Protein AF-A0AAE1DIX8-F1 (afdb_monomer_lite)

Foldseek 3Di:
DAWDDDPPDPDGDPDQPPDPDPVVDDPVVVVVSVVVCCCVVPNLLQHWGKGKWWDDDVQAATQWIKIWIRHNPDDIDIDIDGPGGGHGSVVSRVVNVVVVVVVVVVVPDPDPPDDD

Secondary structure (DSSP, 8-state):
-PPP--SSS-------TT-S-GGGS-HHHHHHHHHHHHHHHS-TTTS-EEEEEEEEETTTEEEEEEEEEE-SSS--EEEEE---SS--HHHHHHHHHHHHHHHHHHHHSPP-----

Radius of gyration: 17.52 Å; chains: 1; bounding box: 30×43×48 Å

Sequence (116 aa):
MIILLSVRRFEVSTKIPGIHSEADHPPYTLKGLTLETFDHEYPKCSWIHIFTDGSAEKAVKNEGSGMIAMHPSEAAFSKARPVGVQNTNFKAEMDAFGSFWQLNTLRQMPSNSTVQ

pLDDT: mean 74.43, std 15.47, range [36.5, 89.75]

Organism: NCBI:txid231223

Structure (mmCIF, N/CA/C/O backbone):
data_AF-A0AAE1DIX8-F1
#
_entry.id   AF-A0AAE1DIX8-F1
#
loop_
_atom_site.group_PDB
_atom_site.id
_atom_site.type_symbol
_atom_site.label_atom_id
_atom_site.label_alt_id
_atom_site.label_comp_id
_atom_site.label_asym_id
_atom_site.label_entity_id
_atom_site.label_seq_id
_atom_site.pdbx_PDB_ins_code
_atom_site.Cartn_x
_atom_site.Cartn_y
_atom_site.Cartn_z
_atom_site.occupancy
_atom_site.B_iso_or_equiv
_atom_site.auth_seq_id
_atom_site.auth_comp_id
_atom_site.auth_asym_id
_atom_site.auth_atom_id
_atom_site.pdbx_PDB_model_num
ATOM 1 N N . MET A 1 1 ? 3.624 1.373 -7.655 1.00 36.50 1 MET A N 1
ATOM 2 C CA . MET A 1 1 ? 4.338 0.631 -6.596 1.00 36.50 1 MET A CA 1
ATOM 3 C C . MET A 1 1 ? 3.383 0.531 -5.418 1.00 36.50 1 MET A C 1
ATOM 5 O O . MET A 1 1 ? 2.834 1.554 -5.045 1.00 36.50 1 MET A O 1
ATOM 9 N N . ILE A 1 2 ? 3.082 -0.668 -4.917 1.00 37.91 2 ILE A N 1
ATOM 10 C CA . ILE A 1 2 ? 2.188 -0.838 -3.759 1.00 37.91 2 ILE A CA 1
ATOM 11 C C . ILE A 1 2 ? 3.086 -1.082 -2.549 1.00 37.91 2 ILE A C 1
ATOM 13 O O . ILE A 1 2 ? 3.845 -2.046 -2.545 1.00 37.91 2 ILE A O 1
ATOM 17 N N . ILE A 1 3 ? 3.038 -0.190 -1.561 1.00 43.12 3 ILE A N 1
ATOM 18 C CA . ILE A 1 3 ? 3.795 -0.322 -0.312 1.00 43.12 3 ILE A CA 1
ATOM 19 C C . ILE A 1 3 ? 2.825 -0.804 0.773 1.00 43.12 3 ILE A C 1
ATOM 21 O O . ILE A 1 3 ? 1.844 -0.129 1.073 1.00 43.12 3 ILE A O 1
ATOM 25 N N . LEU A 1 4 ? 3.098 -1.975 1.352 1.00 42.94 4 LEU A N 1
ATOM 26 C CA . LEU A 1 4 ? 2.357 -2.549 2.481 1.00 42.94 4 LEU A CA 1
ATOM 27 C C . LEU A 1 4 ? 3.088 -2.253 3.794 1.00 42.94 4 LEU A C 1
ATOM 29 O O . LEU A 1 4 ? 4.289 -2.494 3.896 1.00 42.94 4 LEU A O 1
ATOM 33 N N . LEU A 1 5 ? 2.379 -1.714 4.794 1.00 41.97 5 LEU A N 1
ATOM 34 C CA . LEU A 1 5 ? 2.963 -1.266 6.067 1.00 41.97 5 LEU A CA 1
ATOM 35 C C . LEU A 1 5 ? 2.243 -1.909 7.264 1.00 41.97 5 LEU A C 1
ATOM 37 O O . LEU A 1 5 ? 1.070 -1.645 7.507 1.00 41.97 5 LEU A O 1
ATOM 41 N N . SER A 1 6 ? 2.976 -2.726 8.031 1.00 37.69 6 SER A N 1
ATOM 42 C CA . SER A 1 6 ? 2.559 -3.319 9.311 1.00 37.69 6 SER A CA 1
ATOM 43 C C . SER A 1 6 ? 3.257 -2.619 10.480 1.00 37.69 6 SER A C 1
ATOM 45 O O . SER A 1 6 ? 4.482 -2.502 10.485 1.00 37.69 6 SER A O 1
ATOM 47 N N . VAL A 1 7 ? 2.511 -2.157 11.493 1.00 47.56 7 VAL A N 1
ATOM 48 C CA . VAL A 1 7 ? 3.073 -1.422 12.645 1.00 47.56 7 VAL A CA 1
ATOM 49 C C . VAL A 1 7 ? 3.004 -2.261 13.924 1.00 47.56 7 VAL A C 1
ATOM 51 O O . VAL A 1 7 ? 2.073 -2.147 14.713 1.00 47.56 7 VAL A O 1
ATOM 54 N N . ARG A 1 8 ? 4.047 -3.078 14.118 1.00 39.19 8 ARG A N 1
ATOM 55 C CA . ARG A 1 8 ? 4.697 -3.431 15.412 1.00 39.19 8 ARG A CA 1
ATOM 56 C C . ARG A 1 8 ? 6.142 -3.920 15.208 1.00 39.19 8 ARG A C 1
ATOM 58 O O . ARG A 1 8 ? 6.930 -3.911 16.149 1.00 39.19 8 ARG A O 1
ATOM 65 N N . ARG A 1 9 ? 6.509 -4.282 13.975 1.00 41.44 9 ARG A N 1
ATOM 66 C CA . ARG A 1 9 ? 7.865 -4.602 13.515 1.00 41.44 9 ARG A CA 1
ATOM 67 C C . ARG A 1 9 ? 7.934 -4.195 12.039 1.00 41.44 9 ARG A C 1
ATOM 69 O O . ARG A 1 9 ? 7.050 -4.577 11.282 1.00 41.44 9 ARG A O 1
ATOM 76 N N . PHE A 1 10 ? 8.914 -3.379 11.650 1.00 52.16 10 PHE A N 1
ATOM 77 C CA . PHE A 1 10 ? 9.101 -2.983 10.250 1.00 52.16 10 PHE A CA 1
ATOM 78 C C . PHE A 1 10 ? 9.684 -4.163 9.475 1.00 52.16 10 PHE A C 1
ATOM 80 O O . PHE A 1 10 ? 10.900 -4.325 9.406 1.00 52.16 10 PHE A O 1
ATOM 87 N N . GLU A 1 11 ? 8.814 -5.001 8.926 1.00 56.78 11 GLU A N 1
ATOM 88 C CA . GLU A 1 11 ? 9.202 -6.046 7.988 1.00 56.78 11 GLU A CA 1
ATOM 89 C C . GLU A 1 11 ? 8.506 -5.758 6.661 1.00 56.78 11 GLU A C 1
ATOM 91 O O . GLU A 1 11 ? 7.298 -5.927 6.510 1.00 56.78 11 GLU A O 1
ATOM 96 N N . VAL A 1 12 ? 9.275 -5.208 5.722 1.00 61.69 12 VAL A N 1
ATOM 97 C CA . VAL A 1 12 ? 8.808 -4.979 4.357 1.00 61.69 12 VAL A CA 1
ATOM 98 C C . VAL A 1 12 ? 8.989 -6.294 3.613 1.00 61.69 12 VAL A C 1
ATOM 100 O O . VAL A 1 12 ? 10.113 -6.655 3.261 1.00 61.69 12 VAL A O 1
ATOM 103 N N . SER A 1 13 ? 7.893 -7.020 3.396 1.00 71.38 13 SER A N 1
ATOM 104 C CA . SER A 1 13 ? 7.910 -8.178 2.506 1.00 71.38 13 SER A CA 1
ATOM 105 C C . SER A 1 13 ? 7.758 -7.706 1.065 1.00 71.38 13 SER A C 1
ATOM 107 O O . SER A 1 13 ? 6.758 -7.097 0.695 1.00 71.38 13 SER A O 1
ATOM 109 N N . THR A 1 14 ? 8.771 -7.979 0.247 1.00 74.00 14 THR A N 1
ATOM 110 C CA . THR A 1 14 ? 8.748 -7.741 -1.205 1.00 74.00 14 THR A CA 1
ATOM 111 C C . THR A 1 14 ? 8.623 -9.040 -1.996 1.00 74.00 14 THR A C 1
ATOM 113 O O . THR A 1 14 ? 8.819 -9.045 -3.209 1.00 74.00 14 THR A O 1
ATOM 116 N N . LYS A 1 15 ? 8.349 -10.159 -1.314 1.00 78.88 15 LYS A N 1
ATOM 117 C CA . LYS A 1 15 ? 8.354 -11.497 -1.904 1.00 78.88 15 LYS A CA 1
ATOM 118 C C . LYS A 1 15 ? 6.971 -12.114 -1.821 1.00 78.88 15 LYS A C 1
ATOM 120 O O . LYS A 1 15 ? 6.321 -12.042 -0.785 1.00 78.88 15 LYS A O 1
ATOM 125 N N . ILE A 1 16 ? 6.577 -12.773 -2.903 1.00 80.75 16 ILE A N 1
ATOM 126 C CA . ILE A 1 16 ? 5.393 -13.624 -2.942 1.00 80.75 16 ILE A CA 1
ATOM 127 C C . ILE A 1 16 ? 5.863 -15.071 -2.768 1.00 80.75 16 ILE A C 1
ATOM 129 O O . ILE A 1 16 ? 6.761 -15.497 -3.506 1.00 80.75 16 ILE A O 1
ATOM 133 N N . PRO A 1 17 ? 5.314 -15.831 -1.805 1.00 80.56 17 PRO A N 1
ATOM 134 C CA . PRO A 1 17 ? 5.660 -17.235 -1.632 1.00 80.56 17 PRO A CA 1
ATOM 135 C C . PRO A 1 17 ? 5.507 -18.021 -2.942 1.00 80.56 17 PRO A C 1
ATOM 137 O O . PRO A 1 17 ? 4.495 -17.922 -3.627 1.00 80.56 17 PRO A O 1
ATOM 140 N N . GLY A 1 18 ? 6.528 -18.801 -3.302 1.00 76.56 18 GLY A N 1
ATOM 141 C CA . GLY A 1 18 ? 6.514 -19.639 -4.507 1.00 76.56 18 GLY A CA 1
ATOM 142 C C . GLY A 1 18 ? 6.906 -18.941 -5.814 1.00 76.56 18 GLY A C 1
ATOM 143 O O . GLY A 1 18 ? 7.046 -19.629 -6.821 1.00 76.56 18 GLY A O 1
ATOM 144 N N . ILE A 1 19 ? 7.153 -17.624 -5.815 1.00 82.56 19 ILE A N 1
ATOM 145 C CA . ILE A 1 19 ? 7.696 -16.904 -6.979 1.00 82.56 19 ILE A CA 1
ATOM 146 C C . ILE A 1 19 ? 9.172 -16.600 -6.749 1.00 82.56 19 ILE A C 1
ATOM 148 O O . ILE A 1 19 ? 9.543 -15.818 -5.872 1.00 82.56 19 ILE A O 1
ATOM 152 N N . HIS A 1 20 ? 10.024 -17.216 -7.564 1.00 79.25 20 HIS A N 1
ATOM 153 C CA . HIS A 1 20 ? 11.473 -16.997 -7.538 1.00 79.25 20 HIS A CA 1
ATOM 154 C C . HIS A 1 20 ? 11.964 -16.126 -8.704 1.00 79.25 20 HIS A C 1
ATOM 156 O O . HIS A 1 20 ? 13.019 -15.505 -8.595 1.00 79.25 20 HIS A O 1
ATOM 162 N N . SER A 1 21 ? 11.187 -16.050 -9.787 1.00 80.75 21 SER A N 1
ATOM 163 C CA . SER A 1 21 ? 11.454 -15.251 -10.984 1.00 80.75 21 SER A CA 1
ATOM 164 C C . SER A 1 21 ? 10.126 -14.783 -11.572 1.00 80.75 21 SER A C 1
ATOM 166 O O . SER A 1 21 ? 9.240 -15.592 -11.832 1.00 80.75 21 SER A O 1
ATOM 168 N N . GLU A 1 22 ? 9.975 -13.478 -11.797 1.00 79.12 22 GLU A N 1
ATOM 169 C CA . GLU A 1 22 ? 8.785 -12.932 -12.465 1.00 79.12 22 GLU A CA 1
ATOM 170 C C . GLU A 1 22 ? 8.714 -13.351 -13.941 1.00 79.12 22 GLU A C 1
ATOM 172 O O . GLU A 1 22 ? 7.625 -13.499 -14.488 1.00 79.12 22 GLU A O 1
ATOM 177 N N . ALA A 1 23 ? 9.864 -13.578 -14.586 1.00 82.25 23 ALA A N 1
ATOM 178 C CA . ALA A 1 23 ? 9.939 -13.928 -16.004 1.00 82.25 23 ALA A CA 1
ATOM 179 C C . ALA A 1 23 ? 9.383 -15.329 -16.314 1.00 82.25 23 ALA A C 1
ATOM 181 O O . ALA A 1 23 ? 9.032 -15.611 -17.460 1.00 82.25 23 ALA A O 1
ATOM 182 N N . ASP A 1 24 ? 9.277 -16.187 -15.298 1.00 87.31 24 ASP A N 1
ATOM 183 C CA . ASP A 1 24 ? 8.908 -17.597 -15.456 1.00 87.31 24 ASP A CA 1
ATOM 184 C C . ASP A 1 24 ? 7.384 -17.802 -15.455 1.00 87.31 24 ASP A C 1
ATOM 186 O O . ASP A 1 24 ? 6.893 -18.896 -15.744 1.00 87.31 24 ASP A O 1
ATOM 190 N N . HIS A 1 25 ? 6.614 -16.752 -15.149 1.00 86.62 25 HIS A N 1
ATOM 191 C CA . HIS A 1 25 ? 5.168 -16.828 -14.994 1.00 86.62 25 HIS A CA 1
ATOM 192 C C . HIS A 1 25 ? 4.453 -15.784 -15.853 1.00 86.62 25 HIS A C 1
ATOM 194 O O . HIS A 1 25 ? 4.898 -14.642 -15.972 1.00 86.62 25 HIS A O 1
ATOM 200 N N . PRO A 1 26 ? 3.291 -16.123 -16.433 1.00 89.31 26 PRO A N 1
ATOM 201 C CA . PRO A 1 26 ? 2.534 -15.151 -17.195 1.00 89.31 26 PRO A CA 1
ATOM 202 C C . PRO A 1 26 ? 1.930 -14.078 -16.263 1.00 89.31 26 PRO A C 1
ATOM 204 O O . PRO A 1 26 ? 1.545 -14.388 -15.128 1.00 89.31 26 PRO A O 1
ATOM 207 N N . PRO A 1 27 ? 1.750 -12.826 -16.734 1.00 87.69 27 PRO A N 1
ATOM 208 C CA . PRO A 1 27 ? 1.352 -11.699 -15.881 1.00 87.69 27 PRO A CA 1
ATOM 209 C C . PRO A 1 27 ? 0.056 -11.907 -15.086 1.00 87.69 27 PRO A C 1
ATOM 211 O O . PRO A 1 27 ? -0.079 -11.426 -13.962 1.00 87.69 27 PRO A O 1
ATOM 214 N N . TYR A 1 28 ? -0.910 -12.640 -15.645 1.00 88.56 28 TYR A N 1
ATOM 215 C CA . TYR A 1 28 ? -2.169 -12.930 -14.957 1.00 88.56 28 TYR A CA 1
ATOM 216 C C . TYR A 1 28 ? -1.977 -13.860 -13.750 1.00 88.56 28 TYR A C 1
ATOM 218 O O . TYR A 1 28 ? -2.691 -13.711 -12.761 1.00 88.56 28 TYR A O 1
ATOM 226 N N . THR A 1 29 ? -1.008 -14.782 -13.807 1.00 87.75 29 THR A N 1
ATOM 227 C CA . THR A 1 29 ? -0.688 -15.693 -12.697 1.00 87.75 29 THR A CA 1
ATOM 228 C C . THR A 1 29 ? -0.030 -14.922 -11.564 1.00 87.75 29 THR A C 1
ATOM 230 O O . THR A 1 29 ? -0.465 -15.037 -10.423 1.00 87.75 29 THR A O 1
ATOM 233 N N . LEU A 1 30 ? 0.937 -14.057 -11.886 1.00 87.19 30 LEU A N 1
ATOM 234 C CA . LEU A 1 30 ? 1.579 -13.179 -10.903 1.00 87.19 30 LEU A CA 1
ATOM 235 C C . LEU A 1 30 ? 0.552 -12.291 -10.196 1.00 87.19 30 LEU A C 1
ATOM 237 O O . LEU A 1 30 ? 0.545 -12.200 -8.970 1.00 87.19 30 LEU A O 1
ATOM 241 N N . LYS A 1 31 ? -0.367 -11.685 -10.957 1.00 86.88 31 LYS A N 1
ATOM 242 C CA . LYS A 1 31 ? -1.455 -10.881 -10.391 1.00 86.88 31 LYS A CA 1
ATOM 243 C C . LYS A 1 31 ? -2.365 -11.709 -9.482 1.00 86.88 31 LYS A C 1
ATOM 245 O O . LYS A 1 31 ? -2.680 -11.251 -8.390 1.00 86.88 31 LYS A O 1
ATOM 250 N N . GLY A 1 32 ? -2.786 -12.895 -9.925 1.00 88.69 32 GLY A N 1
ATOM 251 C CA . GLY A 1 32 ? -3.645 -13.783 -9.139 1.00 88.69 32 GLY A CA 1
ATOM 252 C C . GLY A 1 32 ? -3.000 -14.164 -7.809 1.00 88.69 32 GLY A C 1
ATOM 253 O O . GLY A 1 32 ? -3.595 -13.942 -6.760 1.00 88.69 32 GLY A O 1
ATOM 254 N N . LEU A 1 33 ? -1.746 -14.614 -7.854 1.00 88.50 33 LEU A N 1
ATOM 255 C CA . LEU A 1 33 ? -1.001 -15.027 -6.668 1.00 88.50 33 LEU A CA 1
ATOM 256 C C . LEU A 1 33 ? -0.717 -13.855 -5.717 1.00 88.50 33 LEU A C 1
ATOM 258 O O . LEU A 1 33 ? -0.780 -14.014 -4.501 1.00 88.50 33 LEU A O 1
ATOM 262 N N . THR A 1 34 ? -0.460 -12.658 -6.259 1.00 87.12 34 THR A N 1
ATOM 263 C CA . THR A 1 34 ? -0.320 -11.434 -5.453 1.00 87.12 34 THR A CA 1
ATOM 264 C C . THR A 1 34 ? -1.602 -11.144 -4.682 1.00 87.12 34 THR A C 1
ATOM 266 O O . THR A 1 34 ? -1.547 -10.862 -3.490 1.00 87.12 34 THR A O 1
ATOM 269 N N . LEU A 1 35 ? -2.757 -11.205 -5.354 1.00 88.38 35 LEU A N 1
ATOM 270 C CA . LEU A 1 35 ? -4.053 -10.940 -4.729 1.00 88.38 35 LEU A CA 1
ATOM 271 C C . LEU A 1 35 ? -4.408 -12.012 -3.695 1.00 88.38 35 LEU A C 1
ATOM 273 O O . LEU A 1 35 ? -4.883 -11.671 -2.620 1.00 88.38 35 LEU A O 1
ATOM 277 N N . GLU A 1 36 ? -4.126 -13.281 -3.986 1.00 89.75 36 GLU A N 1
ATOM 278 C CA . GLU A 1 36 ? -4.344 -14.388 -3.051 1.00 89.75 36 GLU A CA 1
ATOM 279 C C . GLU A 1 36 ? -3.469 -14.256 -1.798 1.00 89.75 36 GLU A C 1
ATOM 281 O O . GLU A 1 36 ? -3.972 -14.338 -0.679 1.00 89.75 36 GLU A O 1
ATOM 286 N N . THR A 1 37 ? -2.178 -13.964 -1.977 1.00 88.19 37 THR A N 1
ATOM 287 C CA . THR A 1 37 ? -1.247 -13.709 -0.865 1.00 88.19 37 THR A CA 1
ATOM 288 C C . THR A 1 37 ? -1.722 -12.521 -0.036 1.00 88.19 37 THR A C 1
ATOM 290 O O . THR A 1 37 ? -1.712 -12.572 1.190 1.00 88.19 37 THR A O 1
ATOM 293 N N . PHE A 1 38 ? -2.192 -11.463 -0.697 1.00 85.56 38 PHE A N 1
ATOM 294 C CA . PHE A 1 38 ? -2.715 -10.279 -0.034 1.00 85.56 38 PHE A CA 1
ATOM 295 C C . PHE A 1 38 ? -3.957 -10.585 0.803 1.00 85.56 38 PHE A C 1
ATOM 297 O O . PHE A 1 38 ? -4.000 -10.225 1.974 1.00 85.56 38 PHE A O 1
ATOM 304 N N . ASP A 1 39 ? -4.944 -11.276 0.234 1.00 88.06 39 ASP A N 1
ATOM 305 C CA . ASP A 1 39 ? -6.176 -11.612 0.947 1.00 88.06 39 ASP A CA 1
ATOM 306 C C . ASP A 1 39 ? -5.928 -12.620 2.088 1.00 88.06 39 ASP A C 1
ATOM 308 O O . ASP A 1 39 ? -6.639 -12.576 3.094 1.00 88.06 39 ASP A O 1
ATOM 312 N N . HIS A 1 40 ? -4.919 -13.492 1.971 1.00 88.69 40 HIS A N 1
ATOM 313 C CA . HIS A 1 40 ? -4.572 -14.480 2.997 1.00 88.69 40 HIS A CA 1
ATOM 314 C C . HIS A 1 40 ? -3.703 -13.908 4.132 1.00 88.69 40 HIS A C 1
ATOM 316 O O . HIS A 1 40 ? -4.015 -14.105 5.307 1.00 88.69 40 HIS A O 1
ATOM 322 N N . GLU A 1 41 ? -2.610 -13.211 3.810 1.00 87.75 41 GLU A N 1
ATOM 323 C CA . GLU A 1 41 ? -1.662 -12.688 4.808 1.00 87.75 41 GLU A CA 1
ATOM 324 C C . GLU A 1 41 ? -2.116 -11.348 5.405 1.00 87.75 41 GLU A C 1
ATOM 326 O O . GLU A 1 41 ? -1.897 -11.085 6.592 1.00 87.75 41 GLU A O 1
ATOM 331 N N . TYR A 1 42 ? -2.793 -10.522 4.601 1.00 86.88 42 TYR A N 1
ATOM 332 C CA . TYR A 1 42 ? -3.241 -9.176 4.963 1.00 86.88 42 TYR A CA 1
ATOM 333 C C . TYR A 1 42 ? -4.750 -9.000 4.707 1.00 86.88 42 TYR A C 1
ATOM 335 O O . TYR A 1 42 ? -5.165 -8.190 3.876 1.00 86.88 42 TYR A O 1
ATOM 343 N N . PRO A 1 43 ? -5.623 -9.764 5.389 1.00 88.44 43 PRO A N 1
ATOM 344 C CA . PRO A 1 43 ? -7.053 -9.694 5.130 1.00 88.44 43 PRO A CA 1
ATOM 345 C C . PRO A 1 43 ? -7.650 -8.337 5.525 1.00 88.44 43 PRO A C 1
ATOM 347 O O . PRO A 1 43 ? -7.441 -7.819 6.625 1.00 88.44 43 PRO A O 1
ATOM 350 N N . LYS A 1 44 ? -8.514 -7.807 4.649 1.00 85.50 44 LYS A N 1
ATOM 351 C CA . LYS A 1 44 ? -9.204 -6.507 4.806 1.00 85.50 44 LYS A CA 1
ATOM 352 C C . LYS A 1 44 ? -10.013 -6.374 6.104 1.00 85.50 44 LYS A C 1
ATOM 354 O O . LYS A 1 44 ? -10.339 -5.264 6.505 1.00 85.50 44 LYS A O 1
ATOM 359 N N . CYS A 1 45 ? -10.385 -7.489 6.735 1.00 86.56 45 CYS A N 1
ATOM 360 C CA . CYS A 1 45 ? -11.157 -7.508 7.978 1.00 86.56 45 CYS A CA 1
ATOM 361 C C . CYS A 1 45 ? -10.311 -7.319 9.248 1.00 86.56 45 CYS A C 1
ATOM 363 O O . CYS A 1 45 ? -10.880 -7.085 10.312 1.00 86.56 45 CYS A O 1
ATOM 365 N N . SER A 1 46 ? -8.982 -7.396 9.163 1.00 85.88 46 SER A N 1
ATOM 366 C CA . SER A 1 46 ? -8.087 -7.197 10.313 1.00 85.88 46 SER A CA 1
ATOM 367 C C . SER A 1 46 ? -6.951 -6.210 10.046 1.00 85.88 46 SER A C 1
ATOM 369 O O . SER A 1 46 ? -6.304 -5.765 10.995 1.00 85.88 46 SER A O 1
ATOM 371 N N . TRP A 1 47 ? -6.747 -5.808 8.790 1.00 88.06 47 TRP A N 1
ATOM 372 C CA . TRP A 1 47 ? -5.683 -4.900 8.377 1.00 88.06 47 TRP A CA 1
ATOM 373 C C . TRP A 1 47 ? -6.212 -3.589 7.802 1.00 88.06 47 TRP A C 1
ATOM 375 O O . TRP A 1 47 ? -7.178 -3.554 7.044 1.00 88.06 47 TRP A O 1
ATOM 385 N N . ILE A 1 48 ? -5.528 -2.491 8.129 1.00 86.25 48 ILE A N 1
ATOM 386 C CA . ILE A 1 48 ? -5.750 -1.199 7.477 1.00 86.25 48 ILE A CA 1
ATOM 387 C C . ILE A 1 48 ? -4.925 -1.179 6.197 1.00 86.25 48 ILE A C 1
ATOM 389 O O . ILE A 1 48 ? -3.700 -1.290 6.247 1.00 86.25 48 ILE A O 1
ATOM 393 N N . HIS A 1 49 ? -5.579 -1.017 5.051 1.00 87.12 49 HIS A N 1
ATOM 394 C CA . HIS A 1 49 ? -4.896 -0.989 3.759 1.00 87.12 49 HIS A CA 1
ATOM 395 C C . HIS A 1 49 ? -4.715 0.448 3.302 1.00 87.12 49 HIS A C 1
ATOM 397 O O . HIS A 1 49 ? -5.691 1.182 3.157 1.00 87.12 49 HIS A O 1
ATOM 403 N N . ILE A 1 50 ? -3.466 0.846 3.073 1.00 86.31 50 ILE A N 1
ATOM 404 C CA . ILE A 1 50 ? -3.111 2.201 2.659 1.00 86.31 50 ILE A CA 1
ATOM 405 C C . ILE A 1 50 ? -2.553 2.124 1.244 1.00 86.31 50 ILE A C 1
ATOM 407 O O . ILE A 1 50 ? -1.525 1.500 1.003 1.00 86.31 50 ILE A O 1
ATOM 411 N N . PHE A 1 51 ? -3.233 2.776 0.312 1.00 86.06 51 PHE A N 1
ATOM 412 C C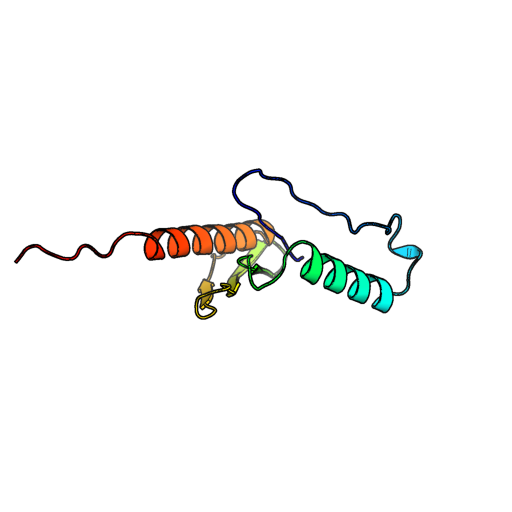A . PHE A 1 51 ? -2.804 2.911 -1.071 1.00 86.06 51 PHE A CA 1
ATOM 413 C C . PHE A 1 51 ? -2.291 4.329 -1.256 1.00 86.06 51 PHE A C 1
ATOM 415 O O . PHE A 1 51 ? -3.056 5.278 -1.094 1.00 86.06 51 PHE A O 1
ATOM 422 N N . THR A 1 52 ? -1.005 4.477 -1.550 1.00 85.19 52 THR A N 1
ATOM 423 C CA . THR A 1 52 ? -0.368 5.776 -1.781 1.00 85.19 52 THR A CA 1
ATOM 424 C C . THR A 1 52 ? -0.073 5.964 -3.257 1.00 85.19 52 THR A C 1
ATOM 426 O O . THR A 1 52 ? 0.312 5.013 -3.936 1.00 85.19 52 THR A O 1
ATOM 429 N N . ASP A 1 53 ? -0.201 7.195 -3.728 1.00 78.94 53 ASP A N 1
ATOM 430 C CA . ASP A 1 53 ? 0.210 7.595 -5.065 1.00 78.94 53 ASP A CA 1
ATOM 431 C C . ASP A 1 53 ? 0.979 8.915 -4.982 1.00 78.94 53 ASP A C 1
ATOM 433 O O . ASP A 1 53 ? 0.479 9.916 -4.463 1.00 78.94 53 ASP A O 1
ATOM 437 N N . GLY A 1 54 ? 2.228 8.902 -5.436 1.00 73.75 54 GLY A N 1
ATOM 438 C CA . GLY A 1 54 ? 3.070 10.086 -5.534 1.00 73.75 54 GLY A CA 1
ATOM 439 C C . GLY A 1 54 ? 3.379 10.356 -6.997 1.00 73.75 54 GLY A C 1
ATOM 440 O O . GLY A 1 54 ? 4.011 9.525 -7.644 1.00 73.75 54 GLY A O 1
ATOM 441 N N . SER A 1 55 ? 2.969 11.521 -7.505 1.00 69.44 55 SER A N 1
ATOM 442 C CA . SER A 1 55 ? 3.201 11.901 -8.903 1.00 69.44 55 SER A CA 1
ATOM 443 C C . SER A 1 55 ? 4.240 13.019 -9.022 1.00 69.44 55 SER A C 1
ATOM 445 O O . SER A 1 55 ? 4.060 14.114 -8.474 1.00 69.44 55 SER A O 1
ATOM 447 N N . ALA A 1 56 ? 5.309 12.731 -9.769 1.00 64.75 56 ALA A N 1
ATOM 448 C CA . ALA A 1 56 ? 6.376 13.632 -10.192 1.00 64.75 56 ALA A CA 1
ATOM 449 C C . ALA A 1 56 ? 6.402 13.780 -11.709 1.00 64.75 56 ALA A C 1
ATOM 451 O O . ALA A 1 56 ? 6.784 12.851 -12.426 1.00 64.75 56 ALA A O 1
ATOM 452 N N . GLU A 1 57 ? 6.150 14.984 -12.210 1.00 61.56 57 GLU A N 1
ATOM 453 C CA . GLU A 1 57 ? 6.556 15.336 -13.560 1.00 61.56 57 GLU A CA 1
ATOM 454 C C . GLU A 1 57 ? 8.095 15.429 -13.602 1.00 61.56 57 GLU A C 1
ATOM 456 O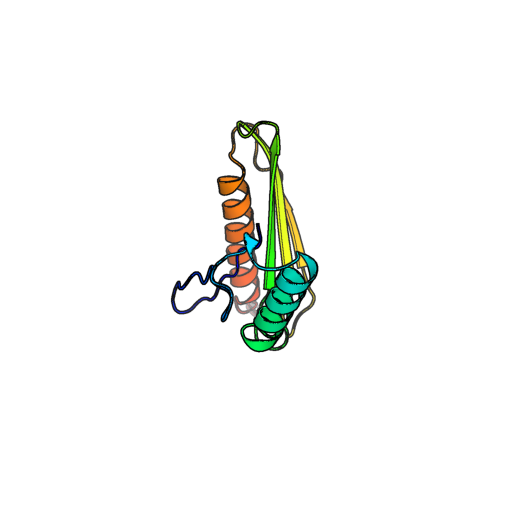 O . GLU A 1 57 ? 8.737 16.202 -12.877 1.00 61.56 57 GLU A O 1
ATOM 461 N N . LYS A 1 58 ? 8.713 14.596 -14.450 1.00 60.00 58 LYS A N 1
ATOM 462 C CA . LYS A 1 58 ? 10.167 14.572 -14.715 1.00 60.00 58 LYS A CA 1
ATOM 463 C C . LYS A 1 58 ? 11.052 14.308 -13.484 1.00 60.00 58 LYS A C 1
ATOM 465 O O . LYS A 1 58 ? 12.238 14.605 -13.538 1.00 60.00 58 LYS A O 1
ATOM 470 N N . ALA A 1 59 ? 10.510 13.751 -12.394 1.00 55.53 59 ALA A N 1
ATOM 471 C CA . ALA A 1 59 ? 11.225 13.506 -11.128 1.00 55.53 59 ALA A CA 1
ATOM 472 C C . ALA A 1 59 ? 11.840 14.762 -10.464 1.00 55.53 59 ALA A C 1
ATOM 474 O O . ALA A 1 59 ? 12.690 14.642 -9.581 1.00 55.53 59 ALA A O 1
ATOM 475 N N . VAL A 1 60 ? 11.401 15.957 -10.876 1.00 51.66 60 VAL A N 1
ATOM 476 C CA . VAL A 1 60 ? 11.857 17.247 -10.325 1.00 51.66 60 VAL A CA 1
ATOM 477 C C . VAL A 1 60 ? 10.712 18.183 -9.953 1.00 51.66 60 VAL A C 1
ATOM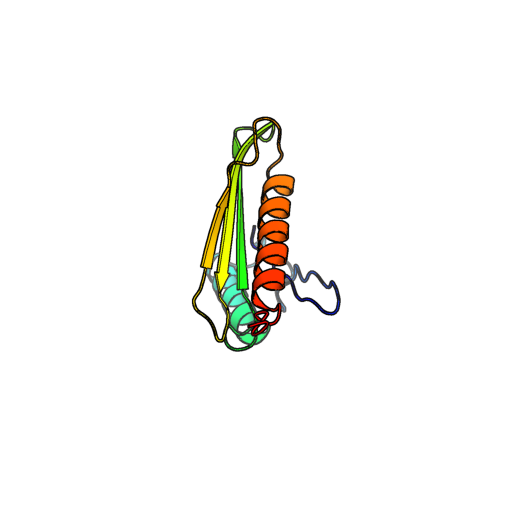 479 O O . VAL A 1 60 ? 10.954 19.113 -9.192 1.00 51.66 60 VAL A O 1
ATOM 482 N N . LYS A 1 61 ? 9.484 17.950 -10.431 1.00 56.25 61 LYS A N 1
ATOM 483 C CA . LYS A 1 61 ? 8.286 18.730 -10.089 1.00 56.25 61 LYS A CA 1
ATOM 484 C C . LYS A 1 61 ? 7.167 17.774 -9.691 1.00 56.25 61 LYS A C 1
ATOM 486 O O . LYS A 1 61 ? 6.613 17.119 -10.562 1.00 56.25 61 LYS A O 1
ATOM 491 N N . ASN A 1 62 ? 6.810 17.693 -8.408 1.00 61.09 62 ASN A N 1
ATOM 492 C CA . ASN A 1 62 ? 5.634 16.905 -8.025 1.00 61.09 62 ASN A CA 1
ATOM 493 C C . ASN A 1 62 ? 4.364 17.726 -8.120 1.00 61.09 62 ASN A C 1
ATOM 495 O O . ASN A 1 62 ? 4.281 18.841 -7.605 1.00 61.09 62 ASN A O 1
ATOM 499 N N . GL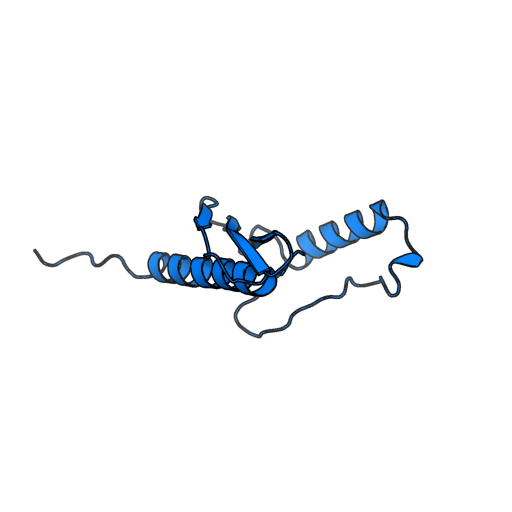U A 1 63 ? 3.357 17.117 -8.729 1.00 64.69 63 GLU A N 1
ATOM 500 C CA . GLU A 1 63 ? 2.023 17.688 -8.875 1.00 64.69 63 GLU A CA 1
ATOM 501 C C . GLU A 1 63 ? 1.157 17.377 -7.644 1.00 64.69 63 GLU A C 1
ATOM 503 O O . GLU A 1 63 ? 0.282 18.165 -7.284 1.00 64.69 63 GLU A O 1
ATOM 508 N N . GLY A 1 64 ? 1.452 16.292 -6.915 1.00 76.06 64 GLY A N 1
ATOM 509 C CA . GLY A 1 64 ? 0.701 15.940 -5.717 1.00 76.06 64 GLY A CA 1
ATOM 510 C C . GLY A 1 64 ? 1.139 14.654 -5.023 1.00 76.06 64 GLY A C 1
ATOM 511 O O . GLY A 1 64 ? 1.967 13.888 -5.512 1.00 76.06 64 GLY A O 1
ATOM 512 N N . SER A 1 65 ? 0.572 14.460 -3.841 1.00 85.00 65 SER A N 1
ATOM 513 C CA . SER A 1 65 ? 0.622 13.249 -3.036 1.00 85.00 65 SER A CA 1
ATOM 514 C C . SER A 1 65 ? -0.809 12.863 -2.699 1.00 85.00 65 SER A C 1
ATOM 516 O O . SER A 1 65 ? -1.595 13.705 -2.253 1.00 85.00 65 SER A O 1
ATOM 518 N N . GLY A 1 66 ? -1.154 11.610 -2.960 1.00 84.94 66 GLY A N 1
ATOM 519 C CA . GLY A 1 66 ? -2.466 11.031 -2.738 1.00 84.94 66 GLY A CA 1
ATOM 520 C C . GLY A 1 66 ? -2.375 9.796 -1.856 1.00 84.94 66 GLY A C 1
ATOM 521 O O . GLY A 1 66 ? -1.412 9.032 -1.912 1.00 84.94 66 GLY A O 1
ATOM 522 N N . MET A 1 67 ? -3.400 9.580 -1.043 1.00 88.44 67 MET A N 1
ATOM 523 C CA . MET A 1 67 ? -3.573 8.336 -0.312 1.00 88.44 67 MET A CA 1
ATOM 524 C C . MET A 1 67 ? -5.048 7.968 -0.189 1.00 88.44 67 MET A C 1
ATOM 526 O O . MET A 1 67 ? -5.910 8.845 -0.080 1.00 88.44 67 MET A O 1
ATOM 530 N N . ILE A 1 68 ? -5.316 6.672 -0.114 1.00 88.56 68 ILE A N 1
ATOM 531 C CA . ILE A 1 68 ? -6.599 6.097 0.280 1.00 88.56 68 ILE A CA 1
ATOM 532 C C . ILE A 1 68 ? -6.318 5.081 1.379 1.00 88.56 68 ILE A C 1
ATOM 534 O O . ILE A 1 68 ? -5.506 4.181 1.192 1.00 88.56 68 ILE A O 1
ATOM 538 N N . ALA A 1 69 ? -6.989 5.217 2.515 1.00 88.06 69 ALA A N 1
ATOM 539 C CA . ALA A 1 69 ? -6.930 4.263 3.609 1.00 88.06 69 ALA A CA 1
ATOM 540 C C . ALA A 1 69 ? -8.273 3.546 3.742 1.00 88.06 69 ALA A C 1
ATOM 542 O O . ALA A 1 69 ? -9.317 4.187 3.880 1.00 88.06 69 ALA A O 1
ATOM 543 N N . MET A 1 70 ? -8.237 2.218 3.717 1.00 89.19 70 MET A N 1
ATOM 544 C CA . MET A 1 70 ? -9.382 1.348 3.964 1.00 89.19 70 MET A CA 1
ATOM 545 C C . MET A 1 70 ? -9.220 0.735 5.347 1.00 89.19 70 MET A C 1
ATOM 547 O O . MET A 1 70 ? -8.269 -0.005 5.593 1.00 89.19 70 MET A O 1
ATOM 551 N N . HIS A 1 71 ? -10.128 1.080 6.253 1.00 86.94 71 HIS A N 1
ATOM 552 C CA . HIS A 1 71 ? -10.168 0.514 7.596 1.00 86.94 71 HIS A CA 1
ATOM 553 C C . HIS A 1 71 ? -11.099 -0.704 7.631 1.00 86.94 71 HIS A C 1
ATOM 555 O O . HIS A 1 71 ? -12.123 -0.686 6.949 1.00 86.94 71 HIS A O 1
ATOM 561 N N . PRO A 1 72 ? -10.809 -1.724 8.458 1.00 85.56 72 PRO A N 1
ATOM 562 C CA . PRO A 1 72 ? -11.714 -2.859 8.636 1.00 85.56 72 PRO A CA 1
ATOM 563 C C . PRO A 1 72 ? -13.071 -2.491 9.241 1.00 85.56 72 PRO A C 1
ATOM 565 O O . PRO A 1 72 ? -14.088 -3.098 8.918 1.00 85.56 72 PRO A O 1
ATOM 568 N N . SER A 1 73 ? -13.077 -1.517 10.153 1.00 84.06 73 SER A N 1
ATOM 569 C CA . SER A 1 73 ? -14.233 -1.161 10.985 1.00 84.06 73 SER A CA 1
ATOM 570 C C . SER A 1 73 ? -14.780 0.237 10.713 1.00 84.06 73 SER A C 1
ATOM 572 O O . SER A 1 73 ? -15.757 0.647 11.334 1.00 84.06 73 SER A O 1
ATOM 574 N N . GLU A 1 74 ? -14.148 0.996 9.822 1.00 83.88 74 GLU A N 1
ATOM 575 C CA . GLU A 1 74 ? -14.486 2.392 9.573 1.00 83.88 74 GLU A CA 1
ATOM 576 C C . GLU A 1 74 ? -14.592 2.668 8.078 1.00 83.88 74 GLU A C 1
ATOM 578 O O . GLU A 1 74 ? -14.033 1.951 7.248 1.00 83.88 74 GLU A O 1
ATOM 583 N N . ALA A 1 75 ? -15.284 3.753 7.732 1.00 84.75 75 ALA A N 1
ATOM 584 C CA . ALA A 1 75 ? -15.347 4.209 6.356 1.00 84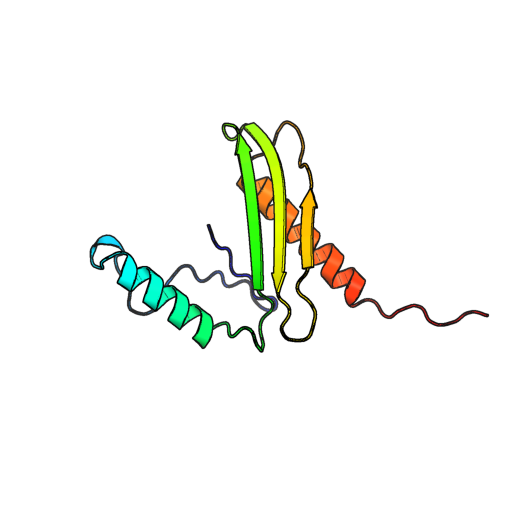.75 75 ALA A CA 1
ATOM 585 C C . ALA A 1 75 ? -13.939 4.487 5.808 1.00 84.75 75 ALA A C 1
ATOM 587 O O . ALA A 1 75 ? -13.084 5.072 6.485 1.00 84.75 75 ALA A O 1
ATOM 588 N N . ALA A 1 76 ? -13.720 4.089 4.555 1.00 86.12 76 ALA A N 1
ATOM 589 C CA . ALA A 1 76 ? -12.512 4.447 3.837 1.00 86.12 76 ALA A CA 1
ATOM 590 C C . ALA A 1 76 ? -12.401 5.973 3.725 1.00 86.12 76 ALA A C 1
ATOM 592 O O . ALA A 1 76 ? -13.402 6.673 3.560 1.00 86.12 76 ALA A O 1
ATOM 593 N N . PHE A 1 77 ? -11.178 6.489 3.788 1.00 86.50 77 PHE A N 1
ATOM 594 C CA . PHE A 1 77 ? -10.925 7.914 3.615 1.00 86.50 77 PHE A CA 1
ATOM 595 C C . PHE A 1 77 ? -9.756 8.146 2.671 1.00 86.50 77 PHE A C 1
ATOM 597 O O . PHE A 1 77 ? -8.788 7.387 2.644 1.00 86.50 77 PHE A O 1
ATOM 604 N N . SER A 1 78 ? -9.846 9.222 1.900 1.00 87.12 78 SER A N 1
ATOM 605 C CA . SER A 1 78 ? -8.826 9.619 0.939 1.00 87.12 78 SER A CA 1
ATOM 606 C C . SER A 1 78 ? -8.328 11.022 1.229 1.00 87.12 78 SER A C 1
ATOM 608 O O . SER A 1 78 ? -9.092 11.883 1.671 1.00 87.12 78 SER A O 1
ATOM 610 N N . LYS A 1 79 ? -7.059 11.282 0.931 1.00 84.50 79 LYS A N 1
ATOM 611 C CA . LYS A 1 79 ? -6.481 12.622 1.009 1.00 84.50 79 LYS A CA 1
ATOM 612 C C . LYS A 1 79 ? -5.560 12.852 -0.170 1.00 84.50 79 LYS A C 1
ATOM 614 O O . LYS A 1 79 ? -4.775 11.978 -0.511 1.00 84.50 79 LYS A O 1
ATOM 619 N N . ALA A 1 80 ? -5.647 14.042 -0.745 1.00 84.94 80 ALA A N 1
ATOM 620 C CA . ALA A 1 80 ? -4.724 14.522 -1.756 1.00 84.94 80 ALA A CA 1
ATOM 621 C C . ALA A 1 80 ? -4.158 15.873 -1.314 1.00 84.94 80 ALA A C 1
ATOM 623 O O . ALA A 1 80 ? -4.866 16.681 -0.702 1.00 84.94 80 ALA A O 1
ATOM 624 N N . ARG A 1 81 ? -2.880 16.114 -1.595 1.00 78.44 81 ARG A N 1
ATOM 625 C CA . ARG A 1 81 ? -2.191 17.363 -1.272 1.00 78.44 81 ARG A CA 1
ATOM 626 C C . ARG A 1 81 ? -1.190 17.722 -2.376 1.00 78.44 81 ARG A C 1
ATOM 628 O O . ARG A 1 81 ? -0.441 16.849 -2.803 1.00 78.44 81 ARG A O 1
ATOM 635 N N . PRO A 1 82 ? -1.095 18.995 -2.789 1.00 78.06 82 PRO A N 1
ATOM 636 C CA . PRO A 1 82 ? 0.021 19.462 -3.608 1.00 78.06 82 PRO A CA 1
ATOM 637 C C . PRO A 1 82 ? 1.316 19.504 -2.774 1.00 78.06 82 PRO A C 1
ATOM 639 O O . PRO A 1 82 ? 1.352 20.138 -1.720 1.00 78.06 82 PRO A O 1
ATOM 642 N N . VAL A 1 83 ? 2.389 18.846 -3.230 1.00 68.50 83 VAL A N 1
ATOM 643 C CA . VAL A 1 83 ? 3.647 18.696 -2.451 1.00 68.50 83 VAL A CA 1
ATOM 644 C C . VAL A 1 83 ? 4.748 19.692 -2.853 1.00 68.50 83 VAL A C 1
ATOM 646 O O . VAL A 1 83 ? 5.840 19.664 -2.288 1.00 68.50 83 VAL A O 1
ATOM 649 N N . GLY A 1 84 ? 4.464 20.592 -3.799 1.00 63.94 84 GLY A N 1
ATOM 650 C CA . GLY A 1 84 ? 5.348 21.694 -4.193 1.00 63.94 84 GLY A CA 1
ATOM 651 C C . GLY A 1 84 ? 6.346 21.387 -5.321 1.00 63.94 84 GLY A C 1
ATOM 652 O O . GLY A 1 84 ? 6.489 20.262 -5.791 1.00 63.94 84 GLY A O 1
ATOM 653 N N . VAL A 1 85 ? 7.040 22.446 -5.758 1.00 61.25 85 VAL A N 1
ATOM 654 C CA . VAL A 1 85 ? 7.752 22.553 -7.050 1.00 61.25 85 VAL A CA 1
ATOM 655 C C . VAL A 1 85 ? 9.022 21.700 -7.164 1.00 61.25 85 VAL A C 1
ATOM 657 O O . VAL A 1 85 ? 9.425 21.416 -8.282 1.00 61.25 85 VAL A O 1
ATOM 660 N N . GLN A 1 86 ? 9.653 21.291 -6.060 1.00 62.28 86 GLN A N 1
ATOM 661 C CA . GLN A 1 86 ? 10.865 20.460 -6.077 1.00 62.28 86 GLN A CA 1
ATOM 662 C C . GLN A 1 86 ? 10.708 19.266 -5.155 1.00 62.28 86 GLN A C 1
ATOM 664 O O . GLN A 1 86 ? 10.924 19.355 -3.944 1.00 62.28 86 GLN A O 1
ATOM 669 N N . ASN A 1 87 ? 10.288 18.146 -5.724 1.00 63.88 87 ASN A N 1
ATOM 670 C CA . ASN A 1 87 ? 10.045 16.946 -4.951 1.00 63.88 87 ASN A CA 1
ATOM 671 C C . ASN A 1 87 ? 10.230 15.705 -5.842 1.00 63.88 87 ASN A C 1
ATOM 673 O O . ASN A 1 87 ? 10.145 15.807 -7.064 1.00 63.88 87 ASN A O 1
ATOM 677 N N . THR A 1 88 ? 10.564 14.561 -5.243 1.00 73.31 88 THR A N 1
ATOM 678 C CA . THR A 1 88 ? 10.738 13.280 -5.954 1.00 73.31 88 THR A CA 1
ATOM 679 C C . THR A 1 88 ? 9.509 12.404 -5.735 1.00 73.31 88 THR A C 1
ATOM 681 O O . THR A 1 88 ? 8.834 12.562 -4.716 1.00 73.31 88 THR A O 1
ATOM 684 N N . ASN A 1 89 ? 9.215 11.454 -6.635 1.00 77.00 89 ASN A N 1
ATOM 685 C CA . ASN A 1 89 ? 8.107 10.492 -6.456 1.00 77.00 89 ASN A CA 1
ATOM 686 C C . ASN A 1 89 ? 8.122 9.870 -5.053 1.00 77.00 89 ASN A C 1
ATOM 688 O O . ASN A 1 89 ? 7.143 9.949 -4.318 1.00 77.00 89 ASN A O 1
ATOM 692 N N . PHE A 1 90 ? 9.293 9.376 -4.640 1.00 80.06 90 PHE A N 1
ATOM 693 C CA . PHE A 1 90 ? 9.501 8.780 -3.323 1.00 80.06 90 PHE A CA 1
ATOM 694 C C . PHE A 1 90 ? 9.101 9.714 -2.174 1.00 80.06 90 PHE A C 1
ATOM 696 O O . PHE A 1 90 ? 8.428 9.311 -1.231 1.00 80.06 90 PHE A O 1
ATOM 703 N N . LYS A 1 91 ? 9.484 10.991 -2.234 1.00 79.38 91 LYS A N 1
ATOM 704 C CA . LYS A 1 91 ? 9.185 11.929 -1.151 1.00 79.38 91 LYS A CA 1
ATOM 705 C C . LYS A 1 91 ? 7.718 12.388 -1.153 1.00 79.38 91 LYS A C 1
ATOM 707 O O . LYS A 1 91 ? 7.200 12.682 -0.078 1.00 79.38 91 LYS A O 1
ATOM 712 N N . ALA A 1 92 ? 7.018 12.366 -2.293 1.00 81.50 92 ALA A N 1
ATOM 713 C CA . ALA A 1 92 ? 5.553 12.487 -2.309 1.00 81.50 92 ALA A CA 1
ATOM 714 C C . ALA A 1 92 ? 4.850 11.264 -1.704 1.00 81.50 92 ALA A C 1
ATOM 716 O O . ALA A 1 92 ? 3.889 11.439 -0.955 1.00 81.50 92 ALA A O 1
ATOM 717 N N . GLU A 1 93 ? 5.328 10.049 -1.974 1.00 82.12 93 GLU A N 1
ATOM 718 C CA . GLU A 1 93 ? 4.789 8.831 -1.351 1.00 82.12 93 GLU A CA 1
ATOM 719 C C . GLU A 1 93 ? 4.987 8.849 0.174 1.00 82.12 93 GLU A C 1
ATOM 721 O O . GLU A 1 93 ? 4.056 8.570 0.932 1.00 82.12 93 GLU A O 1
ATOM 726 N N . MET A 1 94 ? 6.163 9.278 0.644 1.00 83.75 94 MET A N 1
ATOM 727 C CA . MET A 1 94 ? 6.427 9.439 2.078 1.00 83.75 94 MET A CA 1
ATOM 728 C C . MET A 1 94 ? 5.558 10.532 2.725 1.00 83.75 94 MET A C 1
ATOM 730 O O . MET A 1 94 ? 5.137 10.360 3.870 1.00 83.75 94 MET A O 1
ATOM 734 N N . ASP A 1 95 ? 5.248 11.631 2.021 1.00 84.38 95 ASP A N 1
ATOM 735 C CA . ASP A 1 95 ? 4.304 12.653 2.517 1.00 84.38 95 ASP A CA 1
ATOM 736 C C . ASP A 1 95 ? 2.869 12.113 2.620 1.00 84.38 95 ASP A C 1
ATOM 738 O O . ASP A 1 95 ? 2.165 12.413 3.592 1.00 84.38 95 ASP A O 1
ATOM 742 N N . ALA A 1 96 ? 2.453 11.266 1.669 1.00 84.25 96 ALA A N 1
ATOM 743 C CA . ALA A 1 96 ? 1.167 10.567 1.726 1.00 84.25 96 ALA A CA 1
ATOM 744 C C . ALA A 1 96 ? 1.115 9.693 2.978 1.00 84.25 96 ALA A C 1
ATOM 746 O O . ALA A 1 96 ? 0.198 9.813 3.793 1.00 84.25 96 ALA A O 1
ATOM 747 N N . PHE A 1 97 ? 2.142 8.871 3.189 1.00 83.25 97 PHE A N 1
ATOM 748 C CA . PHE A 1 97 ? 2.192 7.996 4.351 1.00 83.25 97 PHE A CA 1
ATOM 749 C C . PHE A 1 97 ? 2.232 8.770 5.682 1.00 83.25 97 PHE A C 1
ATOM 751 O O . PHE A 1 97 ? 1.487 8.456 6.614 1.00 83.25 97 PHE A O 1
ATOM 758 N N . GLY A 1 98 ? 3.032 9.836 5.770 1.00 84.56 98 GLY A N 1
ATOM 759 C CA . GLY A 1 98 ? 3.070 10.700 6.953 1.00 84.56 98 GLY A CA 1
ATOM 760 C C . GLY A 1 98 ? 1.720 11.369 7.236 1.00 84.56 98 GLY A C 1
ATOM 761 O O . GLY A 1 98 ? 1.277 11.439 8.386 1.00 84.56 98 GLY A O 1
ATOM 762 N N . SER A 1 99 ? 1.018 11.794 6.183 1.00 82.44 99 SER A N 1
ATOM 763 C CA . SER A 1 99 ? -0.324 12.373 6.285 1.00 82.44 99 SER A CA 1
ATOM 764 C C . SER A 1 99 ? -1.358 11.373 6.805 1.00 82.44 99 SER A C 1
ATOM 766 O O . SER A 1 99 ? -2.238 11.770 7.577 1.00 82.44 99 SER A O 1
ATOM 768 N N . PHE A 1 100 ? -1.250 10.096 6.427 1.00 84.50 100 PHE A N 1
ATOM 769 C CA . PHE A 1 100 ? -2.055 9.026 7.016 1.00 84.50 100 PHE A CA 1
ATOM 770 C C . PHE A 1 100 ? -1.792 8.914 8.512 1.00 84.50 100 PHE A C 1
ATOM 772 O O . PHE A 1 100 ? -2.741 8.968 9.293 1.00 84.50 100 PHE A O 1
ATOM 779 N N . TRP A 1 101 ? -0.524 8.810 8.916 1.00 83.25 101 TRP A N 1
ATOM 780 C CA . TRP A 1 101 ? -0.172 8.620 10.321 1.00 83.25 101 TRP A CA 1
ATOM 781 C C . TRP A 1 101 ? -0.694 9.754 11.205 1.00 83.25 101 TRP A C 1
ATOM 783 O O . TRP A 1 101 ? -1.277 9.508 12.264 1.00 83.25 101 TRP A O 1
ATOM 793 N N . GLN A 1 102 ? -0.559 10.998 10.741 1.00 83.00 102 GLN A N 1
ATOM 794 C CA . GLN A 1 102 ? -1.069 12.166 11.450 1.00 83.00 102 GLN A CA 1
ATOM 795 C C . GLN A 1 102 ? -2.593 12.103 11.625 1.00 83.00 102 GLN A C 1
ATOM 797 O O . GLN A 1 102 ? -3.093 12.317 12.727 1.00 83.00 102 GLN A O 1
ATOM 802 N N . LEU A 1 103 ? -3.337 11.769 10.566 1.00 80.12 103 LEU A N 1
ATOM 803 C CA . LEU A 1 103 ? -4.795 11.649 10.638 1.00 80.12 103 LEU A CA 1
ATOM 804 C C . LEU A 1 103 ? -5.240 10.481 11.512 1.00 80.12 103 LEU A C 1
ATOM 806 O O . LEU A 1 103 ? -6.136 10.643 12.333 1.00 80.12 103 LEU A O 1
ATOM 810 N N . ASN A 1 104 ? -4.611 9.320 11.362 1.00 79.50 104 ASN A N 1
ATOM 811 C CA . ASN A 1 104 ? -4.946 8.139 12.143 1.00 79.50 104 ASN A CA 1
ATOM 812 C C . ASN A 1 104 ? -4.683 8.371 13.640 1.00 79.50 104 ASN A C 1
ATOM 814 O O . ASN A 1 104 ? -5.507 8.003 14.469 1.00 79.50 104 ASN A O 1
ATOM 818 N N . THR A 1 105 ? -3.593 9.067 13.983 1.00 78.44 105 THR A N 1
ATOM 819 C CA . THR A 1 105 ? -3.301 9.469 15.368 1.00 78.44 105 THR A CA 1
ATOM 820 C C . THR A 1 105 ? -4.373 10.413 15.908 1.00 78.44 105 THR A C 1
ATOM 822 O O . THR A 1 105 ? -4.891 10.186 16.996 1.00 78.44 105 THR A O 1
ATOM 825 N N . LEU A 1 106 ? -4.758 11.440 15.141 1.00 72.06 106 LEU A N 1
ATOM 826 C CA . LEU A 1 106 ? -5.807 12.386 15.543 1.00 72.06 106 LEU A CA 1
ATOM 827 C C . LEU A 1 106 ? -7.175 11.713 15.729 1.00 72.06 106 LEU A C 1
ATOM 829 O O . LEU A 1 106 ? -7.924 12.116 16.611 1.00 72.06 106 LEU A O 1
ATOM 833 N N . ARG A 1 107 ? -7.498 10.682 14.937 1.00 69.56 107 ARG A N 1
ATOM 834 C CA . ARG A 1 107 ? -8.750 9.913 15.072 1.00 69.56 107 ARG A CA 1
ATOM 835 C C . ARG A 1 107 ? -8.770 9.002 16.301 1.00 69.56 107 ARG A C 1
ATOM 837 O O . ARG A 1 107 ? -9.845 8.719 16.812 1.00 69.56 107 ARG A O 1
ATOM 844 N N . GLN A 1 108 ? -7.603 8.563 16.770 1.00 68.00 108 GLN A N 1
ATOM 845 C CA . GLN A 1 108 ? -7.463 7.743 17.977 1.00 68.00 108 GLN A CA 1
ATOM 846 C C . GLN A 1 108 ? -7.319 8.575 19.260 1.00 68.00 108 GLN A C 1
ATOM 848 O O . GLN A 1 108 ? -7.334 8.008 20.353 1.00 68.00 108 GLN A O 1
ATOM 853 N N . MET A 1 109 ? -7.181 9.903 19.161 1.00 52.75 109 MET A N 1
ATOM 854 C CA . MET A 1 109 ? -7.208 10.756 20.346 1.00 52.75 109 MET A CA 1
ATOM 855 C C . MET A 1 109 ? -8.61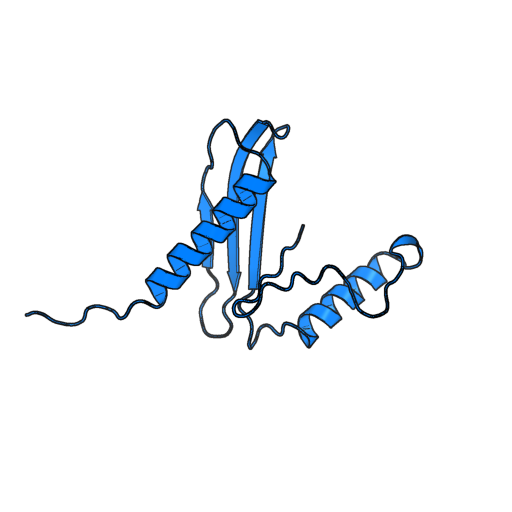2 10.720 20.964 1.00 52.75 109 MET A C 1
ATOM 857 O O . MET A 1 109 ? -9.596 10.881 20.237 1.00 52.75 109 MET A O 1
ATOM 861 N N . PRO A 1 110 ? -8.734 10.530 22.291 1.00 49.69 110 PRO A N 1
ATOM 862 C CA . PRO A 1 110 ? -10.023 10.631 22.952 1.00 49.69 110 PRO A CA 1
ATOM 863 C C . PRO A 1 110 ? -10.592 12.024 22.682 1.00 49.69 110 PRO A C 1
ATOM 865 O O . PRO A 1 110 ? -9.900 13.031 22.849 1.00 49.69 110 PRO A O 1
ATOM 868 N N . SER A 1 111 ? -11.850 12.091 22.240 1.00 54.03 111 SER A N 1
ATOM 869 C CA . SER A 1 111 ? -12.565 13.360 22.195 1.00 54.03 111 SER A CA 1
ATOM 870 C C . SER A 1 111 ? -12.504 13.949 23.599 1.00 54.03 111 SER A C 1
ATOM 872 O O . SER A 1 111 ? -12.972 13.301 24.535 1.00 54.03 111 SER A O 1
ATOM 874 N N . ASN A 1 112 ? -11.919 15.136 23.762 1.00 53.03 112 ASN A N 1
ATOM 875 C CA . ASN A 1 112 ? -12.002 15.880 25.015 1.00 53.03 112 ASN A CA 1
ATOM 876 C C . ASN A 1 112 ? -13.470 16.255 25.249 1.00 53.03 112 ASN A C 1
ATOM 878 O O . ASN A 1 112 ? -13.919 17.351 24.921 1.00 53.03 112 ASN A O 1
ATOM 882 N N . SER A 1 113 ? -14.236 15.315 25.785 1.00 53.03 113 SER A N 1
ATOM 883 C CA . SER A 1 113 ? -15.510 15.579 26.411 1.00 53.03 113 SER A CA 1
ATOM 884 C C . SER A 1 113 ? -15.228 16.130 27.804 1.00 53.03 113 SER A C 1
ATOM 886 O O . SER A 1 113 ? -14.711 15.418 28.666 1.00 53.03 113 SER A O 1
ATOM 888 N N . THR A 1 114 ? -15.691 17.366 28.000 1.00 47.56 114 THR A N 1
ATOM 889 C CA . THR A 1 114 ? -15.996 18.059 29.267 1.00 47.56 114 THR A CA 1
ATOM 890 C C . THR A 1 114 ? -14.904 18.964 29.845 1.00 47.56 114 THR A C 1
ATOM 892 O O . THR A 1 114 ? -13.988 18.493 30.505 1.00 47.56 114 THR A O 1
ATOM 895 N N . VAL A 1 115 ? -15.100 20.283 29.697 1.00 44.50 115 VAL A N 1
ATOM 896 C CA . VAL A 1 115 ? -15.305 21.179 30.853 1.00 44.50 115 VAL A CA 1
ATOM 897 C C . VAL A 1 115 ? -16.389 22.204 30.475 1.00 44.50 115 VAL A C 1
ATOM 899 O O . VAL A 1 115 ? -16.117 23.167 29.758 1.00 44.50 115 VAL A O 1
ATOM 902 N N . GLN A 1 116 ? -17.618 21.966 30.930 1.00 37.47 116 GLN A N 1
ATOM 903 C CA . GLN A 1 116 ? -18.569 23.005 31.337 1.00 37.47 116 GLN A CA 1
ATOM 904 C C . GLN A 1 116 ? -19.083 22.619 32.718 1.00 37.47 116 GLN A C 1
ATOM 906 O O . GLN A 1 116 ? -19.300 21.402 32.920 1.00 37.47 116 GLN A O 1
#